Protein AF-A0A537YW57-F1 (afdb_monomer_lite)

Sequence (161 aa):
MSDSSRPQPAASKKGAVTRTSAATTSTTRGPQPESIEAIEKVALELFRERGFEETPVEDIAATAGISRRTFFRYFGSKNDVLFGNFEFLLEDFEEWLTSESDDRPMFDVIADATMRFNRVHSDGPAAHRERMELILHTPALRANAALRNAEWLAVVARYAA

Radius of gyration: 28.68 Å; chains: 1; bounding box: 68×54×90 Å

Secondary structure (DSSP, 8-state):
----------------------------PPPP--SHHHHHHHHHHHHHHH-STT--HHHHHHHHT--HHHHHHH-SSGGGGGGTTHHHHHHHHHHHHHSS---S-HHHHHHHHHHHHHH-STTHHHHHHHHHHHHHH-HHHHHHHHHHHHHHHHHHHHHH-

Structure (mmCIF, N/CA/C/O backbone):
data_AF-A0A537YW57-F1
#
_entry.id   AF-A0A537YW57-F1
#
loop_
_atom_site.group_PDB
_atom_site.id
_atom_site.type_symbol
_atom_site.label_atom_id
_atom_site.label_alt_id
_atom_site.label_comp_id
_atom_site.label_asym_id
_atom_site.label_entity_id
_atom_site.label_seq_id
_atom_site.pdbx_PDB_ins_code
_atom_site.Cartn_x
_atom_site.Cartn_y
_atom_site.Cartn_z
_atom_site.occupancy
_atom_site.B_iso_or_equiv
_atom_site.auth_seq_id
_atom_site.auth_comp_id
_atom_site.auth_asym_id
_atom_site.auth_atom_id
_atom_site.pdbx_PDB_model_num
ATOM 1 N N . MET A 1 1 ? 55.784 24.564 64.948 1.00 43.88 1 MET A N 1
ATOM 2 C CA . MET A 1 1 ? 54.723 24.363 63.943 1.00 43.88 1 MET A CA 1
ATOM 3 C C . MET A 1 1 ? 53.434 24.206 64.746 1.00 43.88 1 MET A C 1
ATOM 5 O O . MET A 1 1 ? 53.192 23.118 65.235 1.00 43.88 1 MET A O 1
ATOM 9 N N . SER A 1 2 ? 52.718 25.256 65.170 1.00 36.69 2 SER A N 1
ATOM 10 C CA . SER A 1 2 ? 52.120 26.349 64.369 1.00 36.69 2 SER A CA 1
ATOM 11 C C . SER A 1 2 ? 51.489 25.748 63.107 1.00 36.69 2 SER A C 1
ATOM 13 O O . SER A 1 2 ? 52.215 25.138 62.335 1.00 36.69 2 SER A O 1
ATOM 15 N N . ASP A 1 3 ? 50.191 25.807 62.851 1.00 33.34 3 ASP A N 1
ATOM 16 C CA . ASP A 1 3 ? 49.257 26.881 63.151 1.00 33.34 3 ASP A CA 1
ATOM 17 C C . ASP A 1 3 ? 47.813 26.350 63.120 1.00 33.34 3 ASP A C 1
ATOM 19 O O . ASP A 1 3 ? 47.494 25.341 62.491 1.00 33.34 3 ASP A O 1
ATOM 23 N N . SER A 1 4 ? 46.971 27.069 63.843 1.00 37.00 4 SER A N 1
ATOM 24 C CA . SER A 1 4 ? 45.525 26.987 63.924 1.00 37.00 4 SER A CA 1
ATOM 25 C C . SER A 1 4 ? 44.888 27.269 62.562 1.00 37.00 4 SER A C 1
ATOM 27 O O . SER A 1 4 ? 45.399 28.105 61.824 1.00 37.00 4 SER A O 1
ATOM 29 N N . SER A 1 5 ? 43.740 26.657 62.251 1.00 36.78 5 SER A N 1
ATOM 30 C CA . SER A 1 5 ? 42.648 27.339 61.530 1.00 36.78 5 SER A CA 1
ATOM 31 C C . SER A 1 5 ? 41.438 26.432 61.321 1.00 36.78 5 SER A C 1
ATOM 33 O O . SER A 1 5 ? 41.363 25.631 60.392 1.00 36.78 5 SER A O 1
ATOM 35 N N . ARG A 1 6 ? 40.424 26.657 62.154 1.00 39.66 6 ARG A N 1
ATOM 36 C CA . ARG A 1 6 ? 39.030 26.687 61.711 1.00 39.66 6 ARG A CA 1
ATOM 37 C C . ARG A 1 6 ? 38.570 28.134 61.875 1.00 39.66 6 ARG A C 1
ATOM 39 O O . ARG A 1 6 ? 38.874 28.737 62.903 1.00 39.66 6 ARG A O 1
ATOM 46 N N . PRO A 1 7 ? 37.848 28.685 60.893 1.00 33.19 7 PRO A N 1
ATOM 47 C CA . PRO A 1 7 ? 36.471 29.070 61.200 1.00 33.19 7 PRO A CA 1
ATOM 48 C C . PRO A 1 7 ? 35.483 28.831 60.036 1.00 33.19 7 PRO A C 1
ATOM 50 O O . PRO A 1 7 ? 35.793 28.995 58.863 1.00 33.19 7 PRO A O 1
ATOM 53 N N . GLN A 1 8 ? 34.254 28.457 60.396 1.00 34.94 8 GLN A N 1
ATOM 54 C CA . GLN A 1 8 ? 33.008 28.806 59.680 1.00 34.94 8 GLN A CA 1
ATOM 55 C C . GLN A 1 8 ? 32.531 30.173 60.240 1.00 34.94 8 GLN A C 1
ATOM 57 O O . GLN A 1 8 ? 33.101 30.579 61.256 1.00 34.94 8 GLN A O 1
ATOM 62 N N . PRO A 1 9 ? 31.439 30.837 59.789 1.00 42.09 9 PRO A N 1
ATOM 63 C CA . PRO A 1 9 ? 30.560 30.669 58.616 1.00 42.09 9 PRO A CA 1
ATOM 64 C C . PRO A 1 9 ? 30.237 32.024 57.912 1.00 42.09 9 PRO A C 1
ATOM 66 O O . PRO A 1 9 ? 30.639 33.081 58.385 1.00 42.09 9 PRO A O 1
ATOM 69 N N . ALA A 1 10 ? 29.420 32.038 56.846 1.00 32.34 10 ALA A N 1
ATOM 70 C CA . ALA A 1 10 ? 28.580 33.206 56.527 1.00 32.34 10 ALA A CA 1
ATOM 71 C C . ALA A 1 10 ? 27.385 32.839 55.632 1.00 32.34 10 ALA A C 1
ATOM 73 O O . ALA A 1 10 ? 27.539 32.399 54.496 1.00 32.34 10 ALA A O 1
ATOM 74 N N . ALA A 1 11 ? 26.185 33.069 56.159 1.00 36.41 11 ALA A N 1
ATOM 75 C CA . ALA A 1 11 ? 24.955 33.186 55.393 1.00 36.41 11 ALA A CA 1
ATOM 76 C C . ALA A 1 11 ? 24.883 34.570 54.724 1.00 36.41 11 ALA A C 1
ATOM 78 O O . ALA A 1 11 ? 25.310 35.566 55.310 1.00 36.41 11 ALA A O 1
ATOM 79 N N . SER A 1 12 ? 24.242 34.668 53.558 1.00 34.03 12 SER A N 1
ATOM 80 C CA . SER A 1 12 ? 23.650 35.930 53.112 1.00 34.03 12 SER A CA 1
ATOM 81 C C . SER A 1 12 ? 22.322 35.720 52.402 1.00 34.03 12 SER A C 1
ATOM 83 O O . SER A 1 12 ? 22.107 34.761 51.668 1.00 34.03 12 SER A O 1
ATOM 85 N N . LYS A 1 13 ? 21.412 36.627 52.742 1.00 31.58 13 LYS A N 1
ATOM 86 C CA . LYS A 1 13 ? 19.983 36.656 52.451 1.00 31.58 13 LYS A CA 1
ATOM 87 C C . LYS A 1 13 ? 19.680 37.620 51.291 1.00 31.58 13 LYS A C 1
ATOM 89 O O . LYS A 1 13 ? 20.411 38.583 51.101 1.00 31.58 13 LYS A O 1
ATOM 94 N N . LYS A 1 14 ? 18.451 37.460 50.772 1.00 30.73 14 LYS A N 1
ATOM 95 C CA . LYS A 1 14 ? 17.502 38.471 50.241 1.00 30.73 14 LYS A CA 1
ATOM 96 C C . LYS A 1 14 ? 17.608 38.892 48.770 1.00 30.73 14 LYS A C 1
ATOM 98 O O . LYS A 1 14 ? 18.622 39.394 48.314 1.00 30.73 14 LYS A O 1
ATOM 103 N N . GLY A 1 15 ? 16.440 38.857 48.121 1.00 29.00 15 GLY A N 1
ATOM 104 C CA . GLY A 1 15 ? 16.117 39.653 46.938 1.00 29.00 15 GLY A CA 1
ATOM 105 C C . GLY A 1 15 ? 14.857 39.156 46.231 1.00 29.00 15 GLY A C 1
ATOM 106 O O . GLY A 1 15 ? 14.954 38.395 45.280 1.00 29.00 15 GLY A O 1
ATOM 107 N N . ALA A 1 16 ? 13.677 39.546 46.716 1.00 34.84 16 ALA A N 1
ATOM 108 C CA . ALA A 1 16 ? 12.396 39.276 46.067 1.00 34.84 16 ALA A CA 1
ATOM 109 C C . ALA A 1 16 ? 12.175 40.213 44.869 1.00 34.84 16 ALA A C 1
ATOM 111 O O . ALA A 1 16 ? 12.358 41.416 45.024 1.00 34.84 16 ALA A O 1
ATOM 112 N N . VAL A 1 17 ? 11.678 39.689 43.742 1.00 34.81 17 VAL A N 1
ATOM 113 C CA . VAL A 1 17 ? 10.817 40.436 42.809 1.00 34.81 17 VAL A CA 1
ATOM 114 C C . VAL A 1 17 ? 9.756 39.489 42.252 1.00 34.81 17 VAL A C 1
ATOM 116 O O . VAL A 1 17 ? 10.046 38.544 41.524 1.00 34.81 17 VAL A O 1
ATOM 119 N N . THR A 1 18 ? 8.511 39.770 42.614 1.00 35.34 18 THR A N 1
ATOM 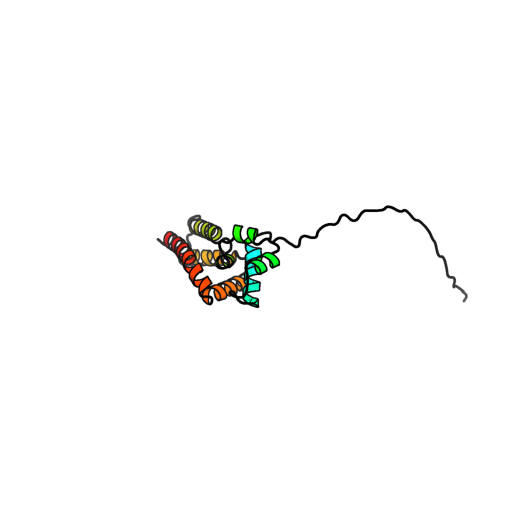120 C CA . THR A 1 18 ? 7.289 39.184 42.066 1.00 35.34 18 THR A CA 1
ATOM 121 C C . THR A 1 18 ? 7.122 39.581 40.600 1.00 35.34 18 THR A C 1
ATOM 123 O O . THR A 1 18 ? 7.199 40.765 40.279 1.00 35.34 18 THR A O 1
ATOM 126 N N . ARG A 1 19 ? 6.778 38.630 39.727 1.00 32.94 19 ARG A N 1
ATOM 127 C CA . ARG A 1 19 ? 5.850 38.889 38.618 1.00 32.94 19 ARG A CA 1
ATOM 128 C C . ARG A 1 19 ? 5.110 37.611 38.232 1.00 32.94 19 ARG A C 1
ATOM 130 O O . ARG A 1 19 ? 5.688 36.656 37.730 1.00 32.94 19 ARG A O 1
ATOM 137 N N . THR A 1 20 ? 3.813 37.649 38.510 1.00 40.44 20 THR A N 1
ATOM 138 C CA . THR A 1 20 ? 2.745 36.829 37.946 1.00 40.44 20 THR A CA 1
ATOM 139 C C . THR A 1 20 ? 2.945 36.622 36.445 1.00 40.44 20 THR A C 1
ATOM 141 O O . THR A 1 20 ? 3.029 37.599 35.704 1.00 40.44 20 THR A O 1
ATOM 144 N N . SER A 1 21 ? 2.964 35.368 35.994 1.00 35.41 21 SER A N 1
ATOM 145 C CA . SER A 1 21 ? 2.706 35.029 34.595 1.00 35.41 21 SER A CA 1
ATOM 146 C C . SER A 1 21 ? 1.599 33.987 34.554 1.00 35.41 21 SER A C 1
ATOM 148 O O . SER A 1 21 ? 1.717 32.911 35.140 1.00 35.41 21 SER A O 1
ATOM 150 N N . ALA A 1 22 ? 0.490 34.373 33.930 1.00 36.44 22 ALA A N 1
ATOM 151 C CA . ALA A 1 22 ? -0.680 33.547 33.719 1.00 36.44 22 ALA A CA 1
ATOM 152 C C . ALA A 1 22 ? -0.316 32.363 32.814 1.00 36.44 22 ALA A C 1
ATOM 154 O O . ALA A 1 22 ? 0.188 32.542 31.704 1.00 36.44 22 ALA A O 1
ATOM 155 N N . ALA A 1 23 ? -0.584 31.150 33.295 1.00 35.44 23 ALA A N 1
ATOM 156 C CA . ALA A 1 23 ? -0.497 29.945 32.493 1.00 35.44 23 ALA A CA 1
ATOM 157 C C . ALA A 1 23 ? -1.567 30.012 31.397 1.00 35.44 23 ALA A C 1
ATOM 159 O O . ALA A 1 23 ? -2.758 29.853 31.655 1.00 35.44 23 ALA A O 1
ATOM 160 N N . THR A 1 24 ? -1.129 30.280 30.169 1.00 35.16 24 THR A N 1
ATOM 161 C CA . THR A 1 24 ? -1.934 30.023 28.978 1.00 35.16 24 THR A CA 1
ATOM 162 C C . THR A 1 24 ? -2.021 28.511 28.834 1.00 35.16 24 THR A C 1
ATOM 164 O O . THR A 1 24 ? -1.004 27.838 28.669 1.00 35.16 24 THR A O 1
ATOM 167 N N . THR A 1 25 ? -3.229 27.974 28.953 1.00 35.28 25 THR A N 1
ATOM 168 C CA . THR A 1 25 ? -3.565 26.575 28.698 1.00 35.28 25 THR A CA 1
ATOM 169 C C . THR A 1 25 ? -3.229 26.246 27.244 1.00 35.28 25 THR A C 1
ATOM 171 O O . THR A 1 25 ? -4.024 26.469 26.336 1.00 35.28 25 THR A O 1
ATOM 174 N N . SER A 1 26 ? -2.020 25.737 27.011 1.00 36.94 26 SER A N 1
ATOM 175 C CA . SER A 1 26 ? -1.666 25.107 25.745 1.00 36.94 26 SER A CA 1
ATOM 176 C C . SER A 1 26 ? -2.284 23.715 25.753 1.00 36.94 26 SER A C 1
ATOM 178 O O . SER A 1 26 ? -1.805 22.811 26.435 1.00 36.94 26 SER A O 1
ATOM 180 N N . THR A 1 27 ? -3.413 23.556 25.065 1.00 42.44 27 THR A N 1
ATOM 181 C CA . THR A 1 27 ? -3.982 22.241 24.774 1.00 42.44 27 THR A CA 1
ATOM 182 C C . THR A 1 27 ? -2.986 21.499 23.890 1.00 42.44 27 THR A C 1
ATOM 184 O O . THR A 1 27 ? -2.905 21.757 22.689 1.00 42.44 27 THR A O 1
ATOM 187 N N . THR A 1 28 ? -2.199 20.604 24.487 1.00 40.59 28 THR A N 1
ATOM 188 C CA . THR A 1 28 ? -1.279 19.715 23.777 1.00 40.59 28 THR A CA 1
ATOM 189 C C . THR A 1 28 ? -2.100 18.770 22.904 1.00 40.59 28 THR A C 1
ATOM 191 O O . THR A 1 28 ? -2.562 17.720 23.339 1.00 40.59 28 THR A O 1
ATOM 194 N N . ARG A 1 29 ? -2.340 19.185 21.659 1.00 47.25 29 ARG A N 1
ATOM 195 C CA . ARG A 1 29 ? -2.769 18.296 20.584 1.00 47.25 29 ARG A CA 1
ATOM 196 C C . ARG A 1 29 ? -1.596 17.338 20.363 1.00 47.25 29 ARG A C 1
ATOM 198 O O . ARG A 1 29 ? -0.491 17.807 20.097 1.00 47.25 29 ARG A O 1
ATOM 205 N N . GLY A 1 30 ? -1.811 16.037 20.559 1.00 46.41 30 GLY A N 1
ATOM 206 C CA . GLY A 1 30 ? -0.823 15.019 20.188 1.00 46.41 30 GLY A CA 1
ATOM 207 C C . GLY A 1 30 ? -0.438 15.146 18.707 1.00 46.41 30 GLY A C 1
ATOM 208 O O . GLY A 1 30 ? -1.148 15.842 17.970 1.00 46.41 30 GLY A O 1
ATOM 209 N N . PRO A 1 31 ? 0.674 14.526 18.272 1.00 42.12 31 PRO A N 1
ATOM 210 C CA . PRO A 1 31 ? 1.140 14.639 16.895 1.00 42.12 31 PRO A CA 1
ATOM 211 C C . PRO A 1 31 ? -0.011 14.288 15.948 1.00 42.12 31 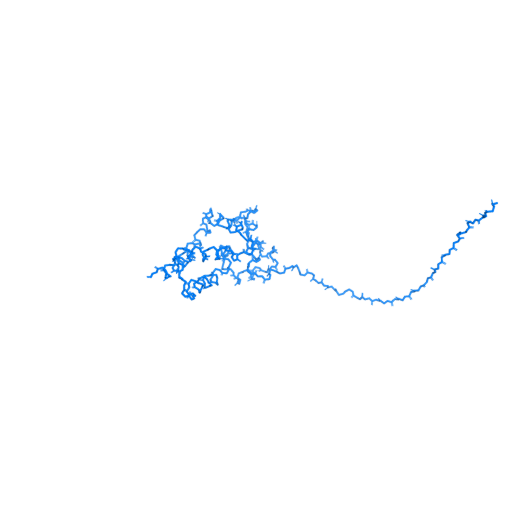PRO A C 1
ATOM 213 O O . PRO A 1 31 ? -0.594 13.212 16.062 1.00 42.12 31 PRO A O 1
ATOM 216 N N . GLN A 1 32 ? -0.386 15.216 15.064 1.00 46.53 32 GLN A N 1
ATOM 217 C CA . GLN A 1 32 ? -1.200 14.837 13.916 1.00 46.53 32 GLN A CA 1
ATOM 218 C C . GLN A 1 32 ? -0.310 13.983 13.005 1.00 46.53 32 GLN A C 1
ATOM 220 O O . GLN A 1 32 ? 0.887 14.260 12.915 1.00 46.53 32 GLN A O 1
ATOM 225 N N . PRO A 1 33 ? -0.847 12.972 12.316 1.00 50.28 33 PRO A N 1
ATOM 226 C CA . PRO A 1 33 ? -0.096 12.273 11.301 1.00 50.28 33 PRO A CA 1
ATOM 227 C C . PRO A 1 33 ? 0.045 13.277 10.158 1.00 50.28 33 PRO A C 1
ATOM 229 O O . PRO A 1 33 ? -0.939 13.677 9.530 1.00 50.28 33 PRO A O 1
ATOM 232 N N . GLU A 1 34 ? 1.262 13.768 9.955 1.00 65.31 34 GLU A N 1
ATOM 233 C CA . GLU A 1 34 ? 1.525 14.818 8.970 1.00 65.31 34 GLU A CA 1
ATOM 234 C C . GLU A 1 34 ? 1.426 14.291 7.523 1.00 65.31 34 GLU A C 1
ATOM 236 O O . GLU A 1 34 ? 1.467 15.087 6.588 1.00 65.31 34 GLU A O 1
ATOM 241 N N . SER A 1 35 ? 1.227 12.976 7.320 1.00 83.94 35 SER A N 1
ATOM 242 C CA . SER A 1 35 ? 1.191 12.350 5.995 1.00 83.94 35 SER A CA 1
ATOM 243 C C . SER A 1 35 ? 0.341 11.062 5.914 1.00 83.94 35 SER A C 1
ATOM 245 O O . SER A 1 35 ? -0.010 10.460 6.934 1.00 83.94 35 SER A O 1
ATOM 247 N N . ILE A 1 36 ? -0.011 10.641 4.689 1.00 88.31 36 ILE A N 1
ATOM 248 C CA . ILE A 1 36 ? -0.744 9.388 4.398 1.00 88.31 36 ILE A CA 1
ATOM 249 C C . ILE A 1 36 ? 0.054 8.173 4.888 1.00 88.31 36 ILE A C 1
ATOM 251 O O . ILE A 1 36 ? -0.518 7.255 5.478 1.00 88.31 36 ILE A O 1
ATOM 255 N N . GLU A 1 37 ? 1.376 8.213 4.725 1.00 85.00 37 GLU A N 1
ATOM 256 C CA . GLU A 1 37 ? 2.307 7.160 5.137 1.00 85.00 37 GLU A CA 1
ATOM 257 C C . GLU A 1 37 ? 2.270 6.942 6.656 1.00 85.00 37 GLU A C 1
ATOM 259 O O . GLU A 1 37 ? 2.307 5.808 7.126 1.00 85.00 37 GLU A O 1
ATOM 264 N N . ALA A 1 38 ? 2.127 8.012 7.446 1.00 87.81 38 ALA A N 1
ATOM 265 C CA . ALA A 1 38 ? 2.020 7.893 8.899 1.00 87.81 38 ALA A CA 1
ATOM 266 C C . ALA A 1 38 ? 0.729 7.174 9.334 1.00 87.81 38 ALA A C 1
ATOM 268 O O . ALA A 1 38 ? 0.748 6.385 10.279 1.00 87.81 38 ALA A O 1
ATOM 269 N N . ILE A 1 39 ? -0.392 7.417 8.645 1.00 92.38 39 ILE A N 1
ATOM 270 C CA . ILE A 1 39 ? -1.669 6.747 8.945 1.00 92.38 39 ILE A CA 1
ATOM 271 C C . ILE A 1 39 ? -1.595 5.267 8.567 1.00 92.38 39 ILE A C 1
ATOM 273 O O . ILE A 1 39 ? -2.058 4.405 9.313 1.00 92.38 39 ILE A O 1
ATOM 277 N N . GLU A 1 40 ? -1.002 4.974 7.417 1.00 91.25 40 GLU A N 1
ATOM 278 C CA . GLU A 1 40 ? -0.781 3.613 6.953 1.00 91.25 40 GLU A CA 1
ATOM 279 C C . GLU A 1 40 ? 0.104 2.813 7.911 1.00 91.25 40 GLU A C 1
ATOM 281 O O . GLU A 1 40 ? -0.239 1.680 8.248 1.00 91.25 40 GLU A O 1
ATOM 286 N N . LYS A 1 41 ? 1.196 3.407 8.403 1.00 89.56 41 LYS A N 1
ATOM 287 C CA . LYS A 1 41 ? 2.068 2.778 9.397 1.00 89.56 41 LYS A CA 1
ATOM 288 C C . LYS A 1 41 ? 1.305 2.394 10.662 1.00 89.56 41 LYS A C 1
ATOM 290 O O . LYS A 1 41 ? 1.382 1.250 11.104 1.00 89.56 41 LYS A O 1
ATOM 295 N N . VAL A 1 42 ? 0.507 3.320 11.196 1.00 93.50 42 VAL A N 1
ATOM 296 C CA . VAL A 1 42 ? -0.364 3.057 12.353 1.00 93.50 42 VAL A CA 1
ATOM 297 C C . VAL A 1 42 ? -1.344 1.919 12.060 1.00 93.50 42 VAL A C 1
ATOM 299 O O . VAL A 1 42 ? -1.555 1.047 12.902 1.00 93.50 42 VAL A O 1
ATOM 302 N N . ALA A 1 43 ? -1.943 1.897 10.868 1.00 94.31 43 ALA A N 1
ATOM 303 C CA . ALA A 1 43 ? -2.856 0.830 10.480 1.00 94.31 43 ALA A CA 1
ATOM 304 C C . ALA A 1 43 ? -2.147 -0.530 10.396 1.00 94.31 43 ALA A C 1
ATOM 306 O O . ALA A 1 43 ? -2.667 -1.514 10.916 1.00 94.31 43 ALA A O 1
ATOM 307 N N . LEU A 1 44 ? -0.957 -0.584 9.791 1.00 92.00 44 LEU A N 1
ATOM 308 C CA . LEU A 1 44 ? -0.148 -1.798 9.691 1.00 92.00 44 LEU A CA 1
ATOM 309 C C . LEU A 1 44 ? 0.216 -2.344 11.079 1.00 92.00 44 LEU A C 1
ATOM 311 O O . LEU A 1 44 ? 0.048 -3.538 11.326 1.00 92.00 44 LEU A O 1
ATOM 315 N N . GLU A 1 45 ? 0.644 -1.475 11.999 1.00 92.44 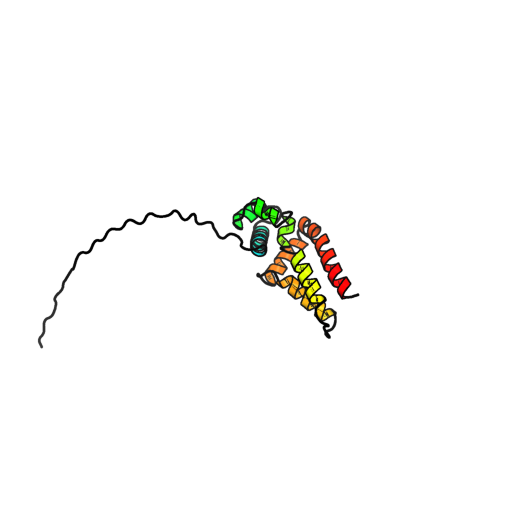45 GLU A N 1
ATOM 316 C CA . GLU A 1 45 ? 0.951 -1.841 13.387 1.00 92.44 45 GLU A CA 1
ATOM 317 C C . GLU A 1 45 ? -0.278 -2.423 14.104 1.00 92.44 45 GLU A C 1
ATOM 319 O O . GLU A 1 45 ? -0.205 -3.518 14.667 1.00 92.44 45 GLU A O 1
ATOM 324 N N . LEU A 1 46 ? -1.434 -1.756 14.017 1.00 95.50 46 LEU A N 1
ATOM 325 C CA . LEU A 1 46 ? -2.671 -2.226 14.649 1.00 95.50 46 LEU A CA 1
ATOM 326 C C . LEU A 1 46 ? -3.178 -3.542 14.047 1.00 95.50 46 LEU A C 1
ATOM 328 O O . LEU A 1 46 ? -3.571 -4.448 14.786 1.00 95.50 46 LEU A O 1
ATOM 332 N N . PHE A 1 47 ? -3.128 -3.689 12.721 1.00 94.81 47 PHE A N 1
ATOM 333 C CA . PHE A 1 47 ? -3.516 -4.935 12.060 1.00 94.81 47 PHE A CA 1
ATOM 334 C C . PHE A 1 47 ? -2.604 -6.095 12.443 1.00 94.81 47 PHE A C 1
ATOM 336 O O . PHE A 1 47 ? -3.083 -7.221 12.564 1.00 94.81 47 PHE A O 1
ATOM 343 N N . ARG A 1 48 ? -1.314 -5.838 12.671 1.00 90.00 48 ARG A N 1
ATOM 344 C CA . ARG A 1 48 ? -0.373 -6.853 13.153 1.00 90.00 48 ARG A CA 1
ATOM 345 C C . ARG A 1 48 ? -0.679 -7.278 14.587 1.00 90.00 48 ARG A C 1
ATOM 347 O O . ARG A 1 48 ? -0.586 -8.457 14.909 1.00 90.00 48 ARG A O 1
ATOM 354 N N . GLU A 1 49 ? -1.030 -6.330 15.449 1.00 93.81 49 GLU A N 1
ATOM 355 C CA . GLU A 1 49 ? -1.286 -6.600 16.867 1.00 93.81 49 GLU A CA 1
ATOM 356 C C . GLU A 1 49 ? -2.628 -7.290 17.118 1.00 93.81 49 GLU A C 1
ATOM 358 O O . GLU A 1 49 ? -2.725 -8.152 17.991 1.00 93.81 49 GLU A O 1
ATOM 363 N N . ARG A 1 50 ? -3.671 -6.895 16.381 1.00 95.44 50 ARG A N 1
ATOM 364 C CA . ARG A 1 50 ? -5.063 -7.274 16.681 1.00 95.44 50 ARG A CA 1
ATOM 365 C C . ARG A 1 50 ? -5.730 -8.072 15.567 1.00 95.44 50 ARG A C 1
ATOM 367 O O . ARG A 1 50 ? -6.752 -8.707 15.799 1.00 95.44 50 ARG A O 1
ATOM 374 N N . GLY A 1 51 ? -5.156 -8.055 14.369 1.00 93.38 51 GLY A N 1
ATOM 375 C CA . GLY A 1 51 ? -5.785 -8.555 13.154 1.00 93.38 51 GLY A CA 1
ATOM 376 C C . GLY A 1 51 ? -6.553 -7.464 12.407 1.00 93.38 51 GLY A C 1
ATOM 377 O O . GLY A 1 51 ? -7.029 -6.478 12.978 1.00 93.38 51 GLY A O 1
ATOM 378 N N . PHE A 1 52 ? -6.685 -7.656 11.094 1.00 95.19 52 PHE A N 1
ATOM 379 C CA . PHE A 1 52 ? -7.384 -6.724 10.212 1.00 95.19 52 PHE A CA 1
ATOM 380 C C . PHE A 1 52 ? -8.857 -6.539 10.601 1.00 95.19 52 PHE A C 1
ATOM 382 O O . PHE A 1 52 ? -9.332 -5.407 10.674 1.00 95.19 52 PHE A O 1
ATOM 389 N N . GLU A 1 53 ? -9.585 -7.628 10.864 1.00 95.19 53 GLU A N 1
ATOM 390 C CA . GLU A 1 53 ? -11.030 -7.573 11.126 1.00 95.19 53 GLU A CA 1
ATOM 391 C C . GLU A 1 53 ? -11.363 -6.878 12.450 1.00 95.19 53 GLU A C 1
ATOM 393 O O . GLU A 1 53 ? -12.222 -5.997 12.474 1.00 95.19 53 GLU A O 1
ATOM 398 N N . GLU A 1 54 ? -10.599 -7.174 13.501 1.00 96.81 54 GLU A N 1
ATOM 399 C CA . GLU A 1 54 ? -10.793 -6.646 14.859 1.00 96.81 54 GLU A CA 1
ATOM 400 C C . GLU A 1 54 ? -10.331 -5.190 15.034 1.00 96.81 54 GLU A C 1
ATOM 402 O O . GLU A 1 54 ? -10.486 -4.608 16.105 1.00 96.81 54 GLU A O 1
ATOM 407 N N . THR A 1 55 ? -9.753 -4.581 13.995 1.00 97.94 55 THR A N 1
ATOM 408 C CA . THR A 1 55 ? -9.282 -3.193 14.041 1.00 97.94 55 THR A CA 1
ATOM 409 C C . THR A 1 55 ? -10.300 -2.261 13.373 1.00 97.94 55 THR A C 1
ATOM 411 O O . THR A 1 55 ? -10.433 -2.275 12.141 1.00 97.94 55 THR A O 1
ATOM 414 N N . PRO A 1 56 ? -11.029 -1.427 14.136 1.00 97.44 56 PRO A N 1
ATOM 415 C CA . PRO A 1 56 ? -11.944 -0.441 13.574 1.00 97.44 56 PRO A CA 1
ATOM 416 C C . PRO A 1 56 ? -11.193 0.790 13.042 1.00 97.44 56 PRO A C 1
ATOM 418 O O . PRO A 1 56 ? -10.106 1.140 13.504 1.00 97.44 56 PRO A O 1
ATOM 421 N N . VAL A 1 57 ? -11.796 1.495 12.079 1.00 97.94 57 VAL A N 1
ATOM 422 C CA . VAL A 1 57 ? -11.227 2.735 11.508 1.00 97.94 57 VAL A CA 1
ATOM 423 C C . VAL A 1 57 ? -11.073 3.818 12.576 1.00 97.94 57 VAL A C 1
ATOM 425 O O . VAL A 1 57 ? -10.160 4.636 12.521 1.00 97.94 57 VAL A O 1
ATOM 428 N N . GLU A 1 58 ? -11.966 3.820 13.558 1.00 97.38 58 GLU A N 1
ATOM 429 C CA . GLU A 1 58 ? -11.957 4.712 14.706 1.00 97.38 58 GLU A CA 1
ATOM 430 C C . GLU A 1 58 ? -10.669 4.579 15.525 1.00 97.38 58 GLU A C 1
ATOM 432 O O . GLU A 1 58 ? -10.097 5.603 15.897 1.00 97.38 58 GLU A O 1
ATOM 437 N N . ASP A 1 59 ? -10.176 3.356 15.734 1.00 98.06 59 ASP A N 1
ATOM 438 C CA . ASP A 1 59 ? -8.940 3.095 16.481 1.00 98.06 59 ASP A CA 1
ATOM 439 C C . ASP A 1 59 ? -7.708 3.540 15.695 1.00 98.06 59 ASP A C 1
ATOM 441 O O . ASP A 1 59 ? -6.791 4.129 16.271 1.00 98.06 59 ASP A O 1
ATOM 445 N N . ILE A 1 60 ? -7.705 3.317 14.376 1.00 97.38 60 ILE A N 1
ATOM 446 C CA . ILE A 1 60 ? -6.642 3.800 13.485 1.00 97.38 60 ILE A CA 1
ATOM 447 C C . ILE A 1 60 ? -6.605 5.327 13.528 1.00 97.38 60 ILE A C 1
ATOM 449 O O . ILE A 1 60 ? -5.556 5.920 13.760 1.00 97.38 60 ILE A O 1
ATOM 453 N N . ALA A 1 61 ? -7.759 5.975 13.353 1.00 96.50 61 ALA A N 1
ATOM 454 C CA . ALA A 1 61 ? -7.866 7.427 13.359 1.00 96.50 61 ALA A CA 1
ATOM 455 C C . ALA A 1 61 ? -7.446 8.025 14.711 1.00 96.50 61 ALA A C 1
ATOM 457 O O . ALA A 1 61 ? -6.682 8.989 14.741 1.00 96.50 61 ALA A O 1
ATOM 458 N N . ALA A 1 62 ? -7.899 7.432 15.820 1.00 96.75 62 ALA A N 1
ATOM 459 C CA . ALA A 1 62 ? -7.548 7.868 17.167 1.00 96.75 62 ALA A CA 1
ATOM 460 C C . ALA A 1 62 ? -6.046 7.723 17.442 1.00 96.75 62 ALA A C 1
ATOM 462 O O . ALA A 1 62 ? -5.421 8.686 17.885 1.00 96.75 62 ALA A O 1
ATOM 463 N N . THR A 1 63 ? -5.463 6.562 17.126 1.00 96.62 63 THR A N 1
ATOM 464 C CA . THR A 1 63 ? -4.024 6.296 17.301 1.00 96.62 63 THR A CA 1
ATOM 465 C C . THR A 1 63 ? -3.179 7.213 16.424 1.00 96.62 63 THR A C 1
ATOM 467 O O . THR A 1 63 ? -2.166 7.738 16.875 1.00 96.62 63 THR A O 1
ATOM 470 N N . ALA A 1 64 ? -3.628 7.471 15.196 1.00 95.06 64 ALA A N 1
ATOM 471 C CA . ALA A 1 64 ? -2.946 8.371 14.282 1.00 95.06 64 ALA A CA 1
ATOM 472 C C . ALA A 1 64 ? -3.127 9.853 14.656 1.00 95.06 64 ALA A C 1
ATOM 474 O O . ALA A 1 64 ? -2.411 10.678 14.118 1.00 95.06 64 ALA A O 1
ATOM 475 N N . GLY A 1 65 ? -4.046 10.226 15.556 1.00 95.69 65 GLY A N 1
ATOM 476 C CA . GLY A 1 65 ? -4.269 11.627 15.944 1.00 95.69 65 GLY A CA 1
ATOM 477 C C . GLY A 1 65 ? -5.163 12.422 14.979 1.00 95.69 65 GLY A C 1
ATOM 478 O O . GLY A 1 65 ? -5.078 13.652 14.916 1.00 95.69 65 GLY A O 1
ATOM 479 N N . ILE A 1 66 ? -6.040 11.745 14.227 1.00 96.06 66 ILE A N 1
ATOM 480 C CA . ILE A 1 66 ? -6.995 12.350 13.282 1.00 96.06 66 ILE A CA 1
ATOM 481 C C . ILE A 1 66 ? -8.445 12.018 13.611 1.00 96.06 66 ILE A C 1
ATOM 483 O O . ILE A 1 66 ? -8.777 11.068 14.310 1.00 96.06 66 ILE A O 1
ATOM 487 N N . SER A 1 67 ? -9.358 12.806 13.041 1.00 95.69 67 SER A N 1
ATOM 488 C CA . SER A 1 67 ? -10.775 12.449 13.048 1.00 95.69 67 SER A CA 1
ATOM 489 C C . SER A 1 67 ? -11.068 11.323 12.053 1.00 95.69 67 SER A C 1
ATOM 491 O O . SER A 1 67 ? -10.450 11.242 10.989 1.00 95.69 67 SER A O 1
ATOM 493 N N . ARG A 1 68 ? -12.117 10.538 12.322 1.00 95.81 68 ARG A N 1
ATOM 494 C CA . ARG A 1 68 ? -12.687 9.581 11.360 1.00 95.81 68 ARG A CA 1
ATOM 495 C C . ARG A 1 68 ? -13.015 10.236 10.010 1.00 95.81 68 ARG A C 1
ATOM 497 O O . ARG A 1 68 ? -12.744 9.665 8.962 1.00 95.81 68 ARG A O 1
ATOM 504 N N . ARG A 1 69 ? -13.553 11.463 10.018 1.00 95.50 69 ARG A N 1
ATOM 505 C CA . ARG A 1 69 ? -13.817 12.236 8.789 1.00 95.50 69 ARG A CA 1
ATOM 506 C C . ARG A 1 69 ? -12.534 12.503 7.997 1.00 95.50 69 ARG A C 1
ATOM 508 O O . ARG A 1 69 ? -12.567 12.486 6.775 1.00 95.50 69 ARG A O 1
ATOM 515 N N . THR A 1 70 ? -11.423 12.774 8.680 1.00 94.81 70 THR A N 1
ATOM 516 C CA . THR A 1 70 ? -10.116 12.962 8.039 1.00 94.81 70 THR A CA 1
ATOM 517 C C . THR A 1 70 ? -9.587 11.657 7.457 1.00 94.81 70 THR A C 1
ATOM 519 O O . THR A 1 70 ? -9.102 11.686 6.335 1.00 94.81 70 THR A O 1
ATOM 522 N N . PHE A 1 71 ? -9.740 10.527 8.152 1.00 95.62 71 PHE A N 1
ATOM 523 C CA . PHE A 1 71 ? -9.380 9.217 7.602 1.00 95.62 71 PHE A CA 1
ATOM 524 C C . PHE A 1 71 ? -10.102 8.959 6.273 1.00 95.62 71 PHE A C 1
ATOM 526 O O . PHE A 1 71 ? -9.457 8.735 5.255 1.00 95.62 71 PHE A O 1
ATOM 533 N N . PHE A 1 72 ? -11.433 9.104 6.255 1.00 95.38 72 PHE A N 1
ATOM 534 C CA . PHE A 1 72 ? -12.236 8.873 5.047 1.00 95.38 72 PHE A CA 1
ATOM 535 C C . PHE A 1 72 ? -12.039 9.917 3.940 1.00 95.38 72 PHE A C 1
ATOM 537 O O . PHE A 1 72 ? -12.517 9.732 2.826 1.00 95.38 72 PHE A O 1
ATOM 544 N N . ARG A 1 73 ? -11.351 11.029 4.226 1.00 92.88 73 ARG A N 1
ATOM 545 C CA . ARG A 1 73 ? -10.917 11.969 3.187 1.00 92.88 73 ARG A CA 1
ATOM 546 C C . ARG A 1 73 ? -9.744 11.407 2.380 1.00 92.88 73 ARG A C 1
ATOM 548 O O . ARG A 1 73 ? -9.638 11.734 1.207 1.00 92.88 73 ARG A O 1
ATOM 555 N N . TYR A 1 74 ? -8.876 10.615 3.009 1.00 91.00 74 TYR A N 1
ATOM 556 C CA . TYR A 1 74 ? -7.715 10.004 2.358 1.00 91.00 74 TYR A CA 1
ATOM 557 C C . TYR A 1 74 ? -8.019 8.609 1.814 1.00 91.00 74 TYR A C 1
ATOM 559 O O . TYR A 1 74 ? -7.545 8.256 0.742 1.00 91.00 74 TYR A O 1
ATOM 567 N N . PHE A 1 75 ? -8.832 7.830 2.528 1.00 92.50 75 PHE A N 1
ATOM 568 C CA . PHE A 1 75 ? -9.080 6.426 2.212 1.00 92.50 75 PHE A CA 1
ATOM 569 C C . PHE A 1 75 ? -10.574 6.168 2.026 1.00 92.50 75 PHE A C 1
ATOM 571 O O . PHE A 1 75 ? -11.380 6.527 2.884 1.00 92.50 75 PHE A O 1
ATOM 578 N N . GLY A 1 76 ? -10.957 5.506 0.932 1.00 91.94 76 GLY A N 1
ATOM 579 C CA . GLY A 1 76 ? -12.358 5.145 0.678 1.00 91.94 76 GLY A CA 1
ATOM 580 C C . GLY A 1 76 ? -12.914 4.149 1.703 1.00 91.94 76 GLY A C 1
ATOM 581 O O . GLY A 1 76 ? -14.102 4.167 2.026 1.00 91.94 76 GLY A O 1
ATOM 582 N N . SER A 1 77 ? -12.047 3.303 2.256 1.00 94.31 77 SER A N 1
ATOM 583 C CA . SER A 1 77 ? -12.385 2.244 3.201 1.00 94.31 77 SER A CA 1
ATOM 584 C C . SER A 1 77 ? -11.184 1.841 4.067 1.00 94.31 77 SER A C 1
ATOM 586 O O . SER A 1 77 ? -10.046 2.242 3.821 1.00 94.31 77 SER A O 1
ATOM 588 N N . LYS A 1 78 ? -11.422 0.972 5.061 1.00 95.44 78 LYS A N 1
ATOM 589 C CA . LY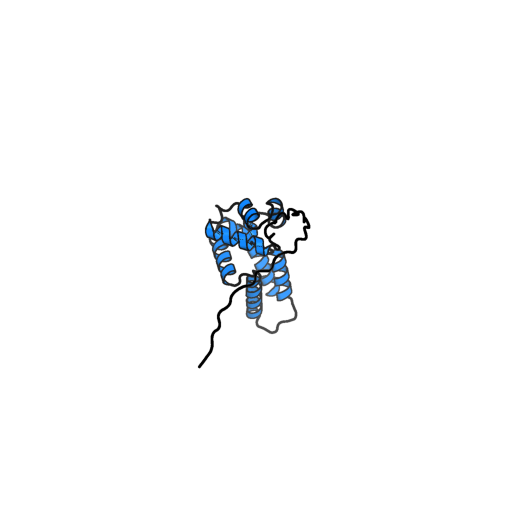S A 1 78 ? -10.350 0.311 5.829 1.00 95.44 78 LYS A CA 1
ATOM 590 C C . LYS A 1 78 ? -9.411 -0.491 4.920 1.00 95.44 78 LYS A C 1
ATOM 592 O O . LYS A 1 78 ? -8.221 -0.565 5.195 1.00 95.44 78 LYS A O 1
ATOM 597 N N . ASN A 1 79 ? -9.932 -1.067 3.835 1.00 94.25 79 ASN A N 1
ATOM 598 C CA . ASN A 1 79 ? -9.160 -1.911 2.926 1.00 94.25 79 ASN A CA 1
ATOM 599 C C . ASN A 1 79 ? -8.133 -1.099 2.129 1.00 94.25 79 ASN A C 1
ATOM 601 O O . ASN A 1 79 ? -7.169 -1.673 1.634 1.00 94.25 79 ASN A O 1
ATOM 605 N N . ASP A 1 80 ? -8.350 0.208 1.977 1.00 92.50 80 ASP A N 1
ATOM 606 C CA . ASP A 1 80 ? -7.512 1.076 1.145 1.00 92.50 80 ASP A CA 1
ATOM 607 C C . ASP A 1 80 ? -6.275 1.584 1.884 1.00 92.50 80 ASP A C 1
ATOM 609 O O . ASP A 1 80 ? -5.301 1.971 1.247 1.00 92.50 80 ASP A O 1
ATOM 613 N N . VAL A 1 81 ? -6.289 1.543 3.220 1.00 92.94 81 VAL A N 1
ATOM 614 C CA . VAL A 1 81 ? -5.257 2.180 4.047 1.00 92.94 81 VAL A CA 1
ATOM 615 C C . VAL A 1 81 ? -3.857 1.620 3.798 1.00 92.94 81 VAL A C 1
ATOM 617 O O . VAL A 1 81 ? -2.901 2.377 3.843 1.00 92.94 81 VAL A O 1
ATOM 620 N N . LEU A 1 82 ? -3.734 0.325 3.481 1.00 90.94 82 LEU A N 1
ATOM 621 C CA . LEU A 1 82 ? -2.449 -0.346 3.231 1.00 90.94 82 LEU A CA 1
ATOM 622 C C . LEU A 1 82 ? -1.860 -0.074 1.845 1.00 90.94 82 LEU A C 1
ATOM 624 O O . LEU A 1 82 ? -0.756 -0.533 1.550 1.00 90.94 82 LEU A O 1
ATOM 628 N N . PHE A 1 83 ? -2.605 0.615 0.987 1.00 87.38 83 PHE A N 1
ATOM 629 C CA . PHE A 1 83 ? -2.159 0.990 -0.349 1.00 87.38 83 PHE A CA 1
ATOM 630 C C . PHE A 1 83 ? -1.685 2.445 -0.403 1.00 87.38 83 PHE A C 1
ATOM 632 O O . PHE A 1 83 ? -1.265 2.891 -1.467 1.00 87.38 83 PHE A O 1
ATOM 639 N N . GLY A 1 84 ? -1.746 3.172 0.720 1.00 85.94 84 GLY A N 1
ATOM 640 C CA . GLY A 1 84 ? -1.222 4.526 0.844 1.00 85.94 84 GLY A CA 1
ATOM 641 C C . GLY A 1 84 ? -1.694 5.432 -0.287 1.00 85.94 84 GLY A C 1
ATOM 642 O O . GLY A 1 84 ? -2.887 5.520 -0.580 1.00 85.94 84 GLY A O 1
ATOM 643 N N . ASN A 1 85 ? -0.733 6.080 -0.943 1.00 85.12 85 ASN A N 1
ATOM 644 C CA . ASN A 1 85 ? -0.968 6.938 -2.098 1.00 85.12 85 ASN A CA 1
ATOM 645 C C . ASN A 1 85 ? -0.732 6.189 -3.425 1.00 85.12 85 ASN A C 1
ATOM 647 O O . ASN A 1 85 ? 0.030 6.648 -4.269 1.00 85.12 85 ASN A O 1
ATOM 651 N N . PHE A 1 86 ? -1.340 5.006 -3.583 1.00 87.44 86 PHE A N 1
ATOM 652 C CA . PHE A 1 86 ? -1.104 4.098 -4.716 1.00 87.44 86 PHE A CA 1
ATOM 653 C C . PHE A 1 86 ? -1.138 4.783 -6.087 1.00 87.44 86 PHE A C 1
ATOM 655 O O . PHE A 1 86 ? -0.259 4.516 -6.894 1.00 87.44 86 PHE A O 1
ATOM 662 N N . GLU A 1 87 ? -2.107 5.670 -6.328 1.00 87.75 87 GLU A N 1
ATOM 663 C CA . GLU A 1 87 ? -2.231 6.398 -7.600 1.00 87.75 87 GLU A CA 1
ATOM 664 C C . GLU A 1 87 ? -0.968 7.210 -7.901 1.00 87.75 87 GLU A C 1
ATOM 666 O O . GLU A 1 87 ? -0.348 7.044 -8.943 1.00 87.75 87 GLU A O 1
ATOM 671 N N . PHE A 1 88 ? -0.521 8.010 -6.933 1.00 87.00 88 PHE A N 1
ATOM 672 C CA . PHE A 1 88 ? 0.702 8.798 -7.059 1.00 87.00 88 PHE A CA 1
ATOM 673 C C . PHE A 1 88 ? 1.941 7.912 -7.251 1.00 87.00 88 PHE A C 1
ATOM 675 O O . PHE A 1 88 ? 2.821 8.232 -8.041 1.00 87.00 88 PHE A O 1
ATOM 682 N N . LEU A 1 89 ? 2.012 6.777 -6.544 1.00 86.31 89 LEU A N 1
ATOM 683 C CA . LEU A 1 89 ? 3.108 5.819 -6.714 1.00 86.31 89 LEU A CA 1
ATOM 684 C C . LEU A 1 89 ? 3.098 5.175 -8.104 1.00 86.31 89 LEU A C 1
ATOM 686 O O . LEU A 1 89 ? 4.155 4.837 -8.629 1.00 86.31 89 LEU A O 1
ATOM 690 N N . LEU A 1 90 ? 1.914 4.953 -8.674 1.00 91.44 90 LEU A N 1
ATOM 691 C CA . LEU A 1 90 ? 1.745 4.374 -9.999 1.00 91.44 90 LEU A CA 1
ATOM 692 C C . LEU A 1 90 ? 2.144 5.373 -11.093 1.00 91.44 90 LEU A C 1
ATOM 694 O O . LEU A 1 90 ? 2.821 4.980 -12.040 1.00 91.44 90 LEU A O 1
ATOM 698 N N . GLU A 1 91 ? 1.779 6.646 -10.930 1.00 91.00 91 GLU A N 1
ATOM 699 C CA . GLU A 1 91 ? 2.212 7.747 -11.799 1.00 91.00 91 GLU A CA 1
ATOM 700 C C . GLU A 1 91 ? 3.743 7.896 -11.788 1.00 91.00 91 GLU A C 1
ATOM 702 O O . GLU A 1 91 ? 4.361 7.863 -12.850 1.00 91.00 91 GLU A O 1
ATOM 707 N N . ASP A 1 92 ? 4.366 7.963 -10.604 1.00 88.44 92 ASP A N 1
ATOM 708 C CA . ASP A 1 92 ? 5.832 8.046 -10.450 1.00 88.44 92 ASP A CA 1
ATOM 709 C C . ASP A 1 92 ? 6.540 6.822 -11.063 1.00 88.44 92 ASP A C 1
ATOM 711 O O . ASP A 1 92 ? 7.589 6.929 -11.699 1.00 88.44 92 ASP A O 1
ATOM 715 N N . PHE A 1 93 ? 5.936 5.638 -10.934 1.00 91.19 93 PHE A N 1
ATOM 716 C CA . PHE A 1 93 ? 6.439 4.407 -11.541 1.00 91.19 93 PHE A CA 1
ATOM 717 C C . PHE A 1 93 ? 6.387 4.428 -13.074 1.00 91.19 93 PHE A C 1
ATOM 719 O O . PHE A 1 93 ? 7.349 4.006 -13.721 1.00 91.19 93 PHE A O 1
ATOM 726 N N . GLU A 1 94 ? 5.292 4.916 -13.662 1.00 93.06 94 GLU A N 1
ATOM 727 C CA . GLU A 1 94 ? 5.162 5.069 -15.115 1.00 93.06 94 GLU A CA 1
ATOM 728 C C . GLU A 1 94 ? 6.119 6.141 -15.652 1.00 93.06 94 GLU A C 1
ATOM 730 O O . GLU A 1 94 ? 6.812 5.897 -16.643 1.00 93.06 94 GLU A O 1
ATOM 735 N N . GLU A 1 95 ? 6.228 7.287 -14.975 1.00 90.56 95 GLU A N 1
ATOM 736 C CA . GLU A 1 95 ? 7.177 8.349 -15.326 1.00 90.56 95 GLU A CA 1
ATOM 737 C C . GLU A 1 95 ? 8.620 7.836 -15.282 1.00 90.56 95 GLU A C 1
ATOM 739 O O . GLU A 1 95 ? 9.396 8.071 -16.207 1.00 90.56 95 GLU A O 1
ATOM 744 N N . TRP A 1 96 ? 8.978 7.060 -14.259 1.00 87.56 96 TRP A N 1
ATOM 745 C CA . TRP A 1 96 ? 10.313 6.483 -14.150 1.00 87.56 96 TRP A CA 1
ATOM 746 C C . TRP A 1 96 ? 10.620 5.501 -15.285 1.00 87.56 96 TRP A C 1
ATOM 748 O O . TRP A 1 96 ? 11.686 5.587 -15.897 1.00 87.56 96 TRP A O 1
ATOM 758 N N . LEU A 1 97 ? 9.688 4.590 -15.593 1.00 90.38 97 LEU A N 1
ATOM 759 C CA . LEU A 1 97 ? 9.855 3.613 -16.675 1.00 90.38 97 LEU A CA 1
ATOM 760 C C . LEU A 1 97 ? 9.968 4.283 -18.047 1.00 90.38 97 LEU A C 1
ATOM 762 O O . LEU A 1 97 ? 10.659 3.772 -18.923 1.00 90.38 97 LEU A O 1
ATOM 766 N N . THR A 1 98 ? 9.287 5.411 -18.235 1.00 87.62 98 THR A N 1
ATOM 767 C CA . THR A 1 98 ? 9.240 6.146 -19.507 1.00 87.62 98 THR A CA 1
ATOM 768 C C . THR A 1 98 ? 10.206 7.331 -19.573 1.00 87.62 98 THR A C 1
ATOM 770 O O . THR A 1 98 ? 10.236 8.033 -20.587 1.00 87.62 98 THR A O 1
ATOM 773 N N . SER A 1 99 ? 11.017 7.538 -18.528 1.00 83.38 99 SER A N 1
ATOM 774 C CA . SER A 1 99 ? 12.117 8.506 -18.528 1.00 83.38 99 SER A CA 1
ATOM 775 C C . SER A 1 99 ? 13.177 8.153 -19.589 1.00 83.38 99 SER A C 1
ATOM 777 O O . SER A 1 99 ? 13.051 7.139 -20.273 1.00 83.38 99 SER A O 1
ATOM 779 N N . GLU A 1 100 ? 14.166 9.033 -19.808 1.00 71.94 100 GLU A N 1
ATOM 780 C CA . GLU A 1 100 ? 15.142 8.952 -20.915 1.00 71.94 100 GLU A CA 1
ATOM 781 C C . GLU A 1 100 ? 15.623 7.528 -21.250 1.00 71.94 100 GLU A C 1
ATOM 783 O O . GLU A 1 100 ? 15.779 6.684 -20.369 1.00 71.94 100 GLU A O 1
ATOM 788 N N . SER A 1 101 ? 15.897 7.280 -22.539 1.00 72.56 101 SER A N 1
ATOM 789 C CA . SER A 1 101 ? 16.236 5.948 -23.050 1.00 72.56 101 SER A CA 1
ATOM 790 C C . SER A 1 101 ? 17.327 5.272 -22.219 1.00 72.56 101 SER A C 1
ATOM 792 O O . SER A 1 101 ? 18.465 5.743 -22.170 1.00 72.56 101 SER A O 1
ATOM 794 N N . ASP A 1 102 ? 16.964 4.151 -21.603 1.00 78.62 102 ASP A N 1
ATOM 795 C CA . ASP A 1 102 ? 17.858 3.331 -20.801 1.00 78.62 102 ASP A CA 1
ATOM 796 C C . ASP A 1 102 ? 18.406 2.177 -21.651 1.00 78.62 102 ASP A C 1
ATOM 798 O O . ASP A 1 102 ? 17.649 1.337 -22.138 1.00 78.62 102 ASP A O 1
ATOM 802 N N . ASP A 1 103 ? 19.728 2.130 -21.831 1.00 86.25 103 ASP A N 1
ATOM 803 C CA . ASP A 1 103 ? 20.412 1.090 -22.613 1.00 86.25 103 ASP A CA 1
ATOM 804 C C . ASP A 1 103 ? 20.518 -0.260 -21.867 1.00 86.25 103 ASP A C 1
ATOM 806 O O . ASP A 1 103 ? 21.032 -1.245 -22.412 1.00 86.25 103 ASP A O 1
ATOM 810 N N . ARG A 1 104 ? 20.079 -0.336 -20.601 1.00 90.56 104 ARG A N 1
ATOM 811 C CA . ARG A 1 104 ? 20.061 -1.586 -19.828 1.00 90.56 10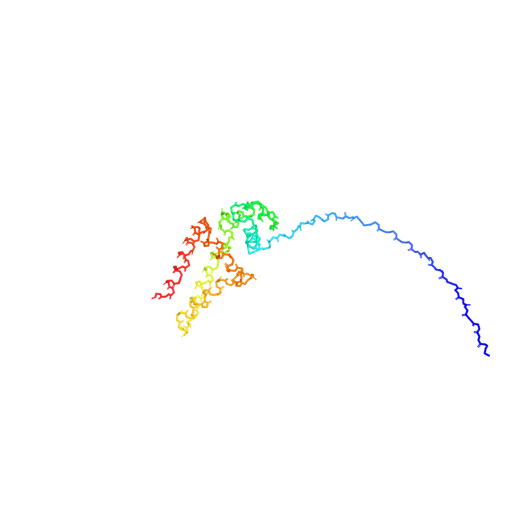4 ARG A CA 1
ATOM 812 C C . ARG A 1 104 ? 19.036 -2.584 -20.390 1.00 90.56 104 ARG A C 1
ATOM 814 O O . ARG A 1 104 ? 18.040 -2.197 -20.998 1.00 90.56 104 ARG A O 1
ATOM 821 N N . PRO A 1 105 ? 19.211 -3.896 -20.138 1.00 91.62 105 PRO A N 1
ATOM 822 C CA . PRO A 1 105 ? 18.177 -4.883 -20.429 1.00 91.62 105 PRO A CA 1
ATOM 823 C C . PRO A 1 105 ? 16.846 -4.512 -19.762 1.00 91.62 105 PRO A C 1
ATOM 825 O O . PRO A 1 105 ? 16.808 -4.226 -18.568 1.00 91.62 105 PRO A O 1
ATOM 828 N N . MET A 1 106 ? 15.742 -4.603 -20.508 1.00 90.19 106 MET A N 1
ATOM 829 C CA . MET A 1 106 ? 14.384 -4.280 -20.038 1.00 90.19 106 MET A CA 1
ATOM 830 C C . MET A 1 106 ? 14.045 -4.908 -18.675 1.00 90.19 106 MET A C 1
ATOM 832 O O . MET A 1 106 ? 13.430 -4.269 -17.825 1.00 90.19 106 MET A O 1
ATOM 836 N N . PHE A 1 107 ? 14.477 -6.152 -18.442 1.00 90.94 107 PHE A N 1
ATOM 837 C CA . PHE A 1 107 ? 14.277 -6.837 -17.164 1.00 90.94 107 PHE A CA 1
ATOM 838 C C . PHE A 1 107 ? 14.941 -6.103 -15.989 1.00 90.94 107 PHE A C 1
ATOM 840 O O . PHE A 1 107 ? 14.325 -5.974 -14.935 1.00 90.94 107 PHE A O 1
ATOM 847 N N . ASP A 1 108 ? 16.161 -5.595 -16.170 1.00 92.31 108 ASP A N 1
ATOM 848 C CA . ASP A 1 108 ? 16.902 -4.885 -15.123 1.00 92.31 108 ASP A CA 1
ATOM 849 C C . ASP A 1 108 ? 16.254 -3.533 -14.809 1.00 92.31 108 ASP A C 1
ATOM 851 O O . ASP A 1 108 ? 16.200 -3.121 -13.647 1.00 92.31 108 ASP A O 1
ATOM 855 N N . VAL A 1 109 ? 15.713 -2.869 -15.835 1.00 91.56 109 VAL A N 1
ATOM 856 C CA . VAL A 1 109 ? 14.952 -1.625 -15.686 1.00 91.56 109 VAL A CA 1
ATOM 857 C C . VAL A 1 109 ? 13.672 -1.891 -14.893 1.00 91.56 109 VAL A C 1
ATOM 859 O O . VAL A 1 109 ? 13.487 -1.306 -13.829 1.00 91.56 109 VAL A O 1
ATOM 862 N N . ILE A 1 110 ? 12.839 -2.848 -15.317 1.00 91.06 110 ILE A N 1
ATOM 863 C CA . ILE A 1 110 ? 11.598 -3.213 -14.608 1.00 91.06 110 ILE A CA 1
ATOM 864 C C . ILE A 1 110 ? 11.888 -3.670 -13.171 1.00 91.06 110 ILE A C 1
ATOM 866 O O . ILE A 1 110 ? 11.143 -3.325 -12.249 1.00 91.06 110 ILE A O 1
ATOM 870 N N . ALA A 1 111 ? 12.963 -4.430 -12.947 1.00 89.75 111 ALA A N 1
ATOM 871 C CA . ALA A 1 111 ? 13.349 -4.882 -11.614 1.00 89.75 111 ALA A CA 1
ATOM 872 C C . ALA A 1 111 ? 13.713 -3.705 -10.692 1.00 89.75 111 ALA A C 1
ATOM 874 O O . ALA A 1 111 ? 13.231 -3.658 -9.557 1.00 89.75 111 ALA A O 1
ATOM 875 N N . ASP A 1 112 ? 14.513 -2.739 -11.161 1.00 89.00 112 ASP A N 1
ATOM 876 C CA . ASP A 1 112 ? 14.844 -1.539 -10.378 1.00 89.00 112 ASP A CA 1
ATOM 877 C C . ASP A 1 112 ? 13.601 -0.676 -10.116 1.00 89.00 112 ASP A C 1
ATOM 879 O O . ASP A 1 112 ? 13.360 -0.291 -8.969 1.00 89.00 112 ASP A O 1
ATOM 883 N N . ALA A 1 113 ? 12.754 -0.483 -11.132 1.00 89.00 113 ALA A N 1
ATOM 884 C CA . ALA A 1 113 ? 11.458 0.193 -11.019 1.00 89.00 113 ALA A CA 1
ATOM 885 C C . ALA A 1 113 ? 10.615 -0.405 -9.891 1.00 89.00 113 ALA A C 1
ATOM 887 O O . ALA A 1 113 ? 10.131 0.283 -8.993 1.00 89.00 113 ALA A O 1
ATOM 888 N N . THR A 1 114 ? 10.473 -1.730 -9.923 1.00 87.06 114 THR A N 1
ATOM 889 C CA . THR A 1 114 ? 9.641 -2.486 -8.989 1.00 87.06 114 THR A CA 1
ATOM 890 C C . THR A 1 114 ? 10.205 -2.393 -7.577 1.00 87.06 114 THR A C 1
ATOM 892 O O . THR A 1 114 ? 9.462 -2.225 -6.610 1.00 87.06 114 THR A O 1
ATOM 895 N N . MET A 1 115 ? 11.529 -2.472 -7.419 1.00 84.00 115 MET A N 1
ATOM 896 C CA . MET A 1 115 ? 12.159 -2.290 -6.114 1.00 84.00 115 MET A CA 1
ATOM 897 C C . MET A 1 115 ? 11.950 -0.876 -5.570 1.00 84.00 115 MET A C 1
ATOM 899 O O . MET A 1 115 ? 11.725 -0.734 -4.370 1.00 84.00 115 MET A O 1
ATOM 903 N N . ARG A 1 116 ? 12.011 0.157 -6.416 1.00 81.88 116 ARG A N 1
ATOM 904 C CA . ARG A 1 116 ? 11.763 1.550 -6.016 1.00 81.88 116 ARG A CA 1
ATOM 905 C C . ARG A 1 116 ? 10.317 1.767 -5.600 1.00 81.88 116 ARG A C 1
ATOM 907 O O . ARG A 1 116 ? 10.106 2.214 -4.477 1.00 81.88 116 ARG A O 1
ATOM 914 N N . PHE A 1 117 ? 9.358 1.340 -6.424 1.00 83.00 117 PHE A N 1
ATOM 915 C CA . PHE A 1 117 ? 7.923 1.387 -6.121 1.00 83.00 117 PHE A CA 1
ATOM 916 C C . PHE A 1 117 ? 7.614 0.781 -4.742 1.00 83.00 117 PHE A C 1
ATOM 918 O O . PHE A 1 117 ? 6.904 1.359 -3.924 1.00 83.00 117 PHE A O 1
ATOM 925 N N . ASN A 1 118 ? 8.247 -0.352 -4.423 1.00 79.81 118 ASN A N 1
ATOM 926 C CA . ASN A 1 118 ? 8.049 -1.039 -3.147 1.00 79.81 118 ASN A CA 1
ATOM 927 C C . ASN A 1 118 ? 8.832 -0.435 -1.962 1.00 79.81 118 ASN A C 1
ATOM 929 O O . ASN A 1 118 ? 8.536 -0.763 -0.811 1.00 79.81 118 ASN A O 1
ATOM 933 N N . ARG A 1 119 ? 9.810 0.449 -2.210 1.00 71.81 119 ARG A N 1
ATOM 934 C CA . ARG A 1 119 ? 10.627 1.134 -1.187 1.00 71.81 119 ARG A CA 1
ATOM 935 C C . ARG A 1 119 ? 10.058 2.475 -0.726 1.00 71.81 119 ARG A C 1
ATOM 937 O O . ARG A 1 119 ? 10.572 3.001 0.255 1.00 71.81 119 ARG A O 1
ATOM 944 N N . VAL A 1 120 ? 9.038 3.024 -1.391 1.00 58.66 120 VAL A N 1
ATOM 945 C CA . VAL A 1 120 ? 8.513 4.371 -1.071 1.00 58.66 120 VAL A CA 1
ATOM 946 C C . VAL A 1 120 ? 7.899 4.453 0.333 1.00 58.66 120 VAL A C 1
ATOM 948 O O . VAL A 1 120 ? 7.846 5.518 0.943 1.00 58.66 120 VAL A O 1
ATOM 951 N N . HIS A 1 121 ? 7.544 3.314 0.919 1.00 61.25 121 HIS A N 1
ATOM 952 C CA . HIS A 1 121 ? 7.177 3.234 2.325 1.00 61.25 121 HIS A CA 1
ATOM 953 C C . HIS A 1 121 ? 8.440 3.389 3.181 1.00 61.25 121 HIS A C 1
ATOM 955 O O . HIS A 1 121 ? 9.324 2.529 3.178 1.00 61.25 121 HIS A O 1
ATOM 961 N N . SER A 1 122 ? 8.515 4.492 3.922 1.00 53.47 122 SER A N 1
ATOM 962 C CA . SER A 1 122 ? 9.672 4.963 4.701 1.00 53.47 122 SER A CA 1
ATOM 963 C C . SER A 1 122 ? 10.217 3.978 5.751 1.00 53.47 122 SER A C 1
ATOM 965 O O . SER A 1 122 ? 11.293 4.202 6.304 1.00 53.47 122 SER A O 1
ATOM 967 N N . ASP A 1 123 ? 9.533 2.859 5.980 1.00 63.19 123 ASP A N 1
ATOM 968 C CA . ASP A 1 123 ? 9.903 1.802 6.923 1.00 63.19 123 ASP A CA 1
ATOM 969 C C . ASP A 1 123 ? 10.739 0.654 6.295 1.00 63.19 123 ASP A C 1
ATOM 971 O O . ASP A 1 123 ? 11.147 -0.286 6.984 1.00 63.19 123 ASP A O 1
ATOM 975 N N . GLY A 1 124 ? 11.037 0.716 4.991 1.00 68.81 124 GLY A N 1
ATOM 976 C CA . GLY A 1 124 ? 11.990 -0.177 4.320 1.00 68.81 124 GLY A CA 1
ATOM 977 C C . GLY A 1 124 ? 11.479 -1.598 3.994 1.00 68.81 124 GLY A C 1
ATOM 978 O O . GLY A 1 124 ? 10.286 -1.895 4.087 1.00 68.81 124 GLY A O 1
ATOM 979 N N . PRO A 1 125 ? 12.375 -2.526 3.583 1.00 72.31 125 PRO A N 1
ATOM 980 C CA . PRO A 1 125 ? 11.987 -3.832 3.024 1.00 72.31 125 PRO A CA 1
ATOM 981 C C . PRO A 1 125 ? 11.220 -4.759 3.979 1.00 72.31 125 PRO A C 1
ATOM 983 O O . PRO A 1 125 ? 10.509 -5.656 3.527 1.00 72.31 125 PRO A O 1
ATOM 986 N N . ALA A 1 126 ? 11.386 -4.589 5.294 1.00 79.25 126 ALA A N 1
ATOM 987 C CA . ALA A 1 126 ? 10.667 -5.377 6.293 1.00 79.25 126 ALA A CA 1
ATOM 988 C C . ALA A 1 126 ? 9.181 -5.000 6.333 1.00 79.25 126 ALA A C 1
ATOM 990 O O . ALA A 1 126 ? 8.335 -5.880 6.203 1.00 79.25 126 ALA A O 1
ATOM 991 N N . ALA A 1 127 ? 8.871 -3.703 6.387 1.00 77.88 127 ALA A N 1
ATOM 992 C CA . ALA A 1 127 ? 7.495 -3.217 6.386 1.00 77.88 127 ALA A CA 1
ATOM 993 C C . ALA A 1 127 ? 6.755 -3.548 5.083 1.00 77.88 127 ALA A C 1
ATOM 995 O O . ALA A 1 127 ? 5.575 -3.897 5.108 1.00 77.88 127 ALA A O 1
ATOM 996 N N . HIS A 1 128 ? 7.449 -3.508 3.938 1.00 82.88 128 HIS A N 1
ATOM 997 C CA . HIS A 1 128 ? 6.870 -3.987 2.682 1.00 82.88 128 HIS A CA 1
ATOM 998 C C . HIS A 1 128 ? 6.496 -5.475 2.765 1.00 82.88 128 HIS A C 1
ATOM 1000 O O . HIS A 1 128 ? 5.382 -5.846 2.400 1.00 82.88 128 HIS A O 1
ATOM 1006 N N . ARG A 1 129 ? 7.387 -6.328 3.292 1.00 84.88 129 ARG A N 1
ATOM 1007 C CA . ARG A 1 129 ? 7.099 -7.759 3.471 1.00 84.88 129 ARG A CA 1
ATOM 1008 C C . ARG A 1 129 ? 5.889 -7.985 4.374 1.00 84.88 129 ARG A C 1
ATOM 1010 O O . ARG A 1 129 ? 5.013 -8.747 3.992 1.00 84.88 129 ARG A O 1
ATOM 1017 N N . GLU A 1 130 ? 5.834 -7.319 5.524 1.00 86.31 130 GLU A N 1
ATOM 1018 C CA . GLU A 1 130 ? 4.725 -7.448 6.481 1.00 86.31 130 GLU A CA 1
ATOM 1019 C C . GLU A 1 130 ? 3.386 -7.041 5.855 1.00 86.31 130 GLU A C 1
ATOM 1021 O O . GLU A 1 130 ? 2.390 -7.758 5.953 1.00 86.31 130 GLU A O 1
ATOM 1026 N N . ARG A 1 131 ? 3.369 -5.923 5.127 1.00 88.94 131 ARG A N 1
ATOM 1027 C CA . ARG A 1 131 ? 2.190 -5.478 4.381 1.00 88.94 131 ARG A CA 1
ATOM 1028 C C . ARG A 1 131 ? 1.761 -6.497 3.330 1.00 88.94 131 ARG A C 1
ATOM 1030 O O . ARG A 1 131 ? 0.576 -6.810 3.243 1.00 88.94 131 ARG A O 1
ATOM 1037 N N . MET A 1 132 ? 2.702 -7.011 2.536 1.00 89.50 132 MET A N 1
ATOM 1038 C CA . MET A 1 132 ? 2.396 -8.013 1.515 1.00 89.50 132 MET A CA 1
ATOM 1039 C C . MET A 1 132 ? 1.891 -9.311 2.140 1.00 89.50 132 MET A C 1
ATOM 1041 O O . MET A 1 132 ? 0.939 -9.895 1.633 1.00 89.50 132 MET A O 1
ATOM 1045 N N . GLU A 1 133 ? 2.462 -9.737 3.265 1.00 90.75 133 GLU A N 1
ATOM 1046 C CA . GLU A 1 133 ? 1.979 -10.891 4.019 1.00 90.75 133 GLU A CA 1
ATOM 1047 C C . GLU A 1 133 ? 0.521 -10.695 4.449 1.00 90.75 133 GLU A C 1
ATOM 1049 O O . GLU A 1 133 ? -0.315 -11.564 4.190 1.00 90.75 133 GLU A O 1
ATOM 1054 N N . LEU A 1 134 ? 0.187 -9.529 5.003 1.00 92.06 134 LEU A N 1
ATOM 1055 C CA . LEU A 1 134 ? -1.174 -9.206 5.419 1.00 92.06 134 LEU A CA 1
ATOM 1056 C C . LEU A 1 134 ? -2.153 -9.154 4.234 1.00 92.06 134 LEU A C 1
ATOM 1058 O O . LEU A 1 134 ? -3.236 -9.741 4.308 1.00 92.06 134 LEU A O 1
ATOM 1062 N N . ILE A 1 135 ? -1.777 -8.499 3.129 1.00 91.75 135 ILE A N 1
ATOM 1063 C CA . ILE A 1 135 ? -2.609 -8.390 1.919 1.00 91.75 135 ILE A CA 1
ATOM 1064 C C . ILE A 1 135 ? -2.870 -9.768 1.303 1.00 91.75 135 ILE A C 1
ATOM 1066 O O . ILE A 1 135 ? -4.003 -10.068 0.928 1.00 91.75 135 ILE A O 1
ATOM 1070 N N . LEU A 1 136 ? -1.844 -10.614 1.200 1.00 90.81 136 LEU A N 1
ATOM 1071 C CA . LEU A 1 136 ? -1.948 -11.910 0.526 1.00 90.81 136 LEU A CA 1
ATOM 1072 C C . LEU A 1 136 ? -2.726 -12.949 1.345 1.00 90.81 136 LEU A C 1
ATOM 1074 O O . LEU A 1 136 ? -3.398 -13.797 0.751 1.00 90.81 136 LEU A O 1
ATOM 1078 N N . HIS A 1 137 ? -2.681 -12.871 2.680 1.00 93.06 137 HIS A N 1
ATOM 1079 C CA . HIS A 1 137 ? -3.361 -13.820 3.571 1.00 93.06 137 HIS A CA 1
ATOM 1080 C C . HIS A 1 137 ? -4.733 -13.348 4.072 1.00 93.06 137 HIS A C 1
ATOM 1082 O O . HIS A 1 137 ? -5.475 -14.148 4.639 1.00 93.06 137 HIS A O 1
ATOM 1088 N N . THR A 1 138 ? -5.117 -12.093 3.825 1.00 94.44 138 THR A N 1
ATOM 1089 C CA . THR A 1 138 ? -6.438 -11.564 4.201 1.00 94.44 138 THR A CA 1
ATOM 1090 C C . THR A 1 138 ? -7.350 -11.485 2.972 1.00 94.44 138 THR A C 1
ATOM 1092 O O . THR A 1 138 ? -7.106 -10.657 2.091 1.00 94.44 138 THR A O 1
ATOM 1095 N N . PRO A 1 139 ? -8.437 -12.281 2.881 1.00 93.00 139 PRO A N 1
ATOM 1096 C CA . PRO A 1 139 ? -9.282 -12.330 1.684 1.00 93.00 139 PRO A CA 1
ATOM 1097 C C . PRO A 1 139 ? -9.840 -10.972 1.238 1.00 93.00 139 PRO A C 1
ATOM 1099 O O . PRO A 1 139 ? -9.831 -10.678 0.042 1.00 93.00 139 PRO A O 1
ATOM 1102 N N . ALA A 1 140 ? -10.280 -10.135 2.185 1.00 90.31 140 ALA A N 1
ATOM 1103 C CA . ALA A 1 140 ? -10.814 -8.803 1.898 1.00 90.31 140 ALA A CA 1
ATOM 1104 C C . ALA A 1 140 ? -9.758 -7.868 1.279 1.00 90.31 140 ALA A C 1
ATOM 1106 O O . ALA A 1 140 ? -10.043 -7.159 0.313 1.00 90.31 140 ALA A O 1
ATOM 1107 N N . LEU A 1 141 ? -8.523 -7.912 1.788 1.00 92.19 141 LEU A N 1
ATOM 1108 C CA . LEU A 1 141 ? -7.412 -7.118 1.262 1.00 92.19 141 LEU A CA 1
ATOM 1109 C C . LEU A 1 141 ? -6.937 -7.636 -0.094 1.00 92.19 141 LEU A C 1
ATOM 1111 O O . LEU A 1 141 ? -6.702 -6.838 -0.996 1.00 92.19 141 LEU A O 1
ATOM 1115 N N . ARG A 1 142 ? -6.867 -8.958 -0.279 1.00 93.31 142 ARG A N 1
ATOM 1116 C CA . ARG A 1 142 ? -6.510 -9.569 -1.565 1.00 93.31 142 ARG A CA 1
ATOM 1117 C C . ARG A 1 142 ? -7.503 -9.210 -2.669 1.00 93.31 142 ARG A C 1
ATOM 1119 O O . ARG A 1 142 ? -7.094 -8.931 -3.791 1.00 93.31 142 ARG A O 1
ATOM 1126 N N . ALA A 1 143 ? -8.800 -9.204 -2.355 1.00 90.19 143 ALA A N 1
ATOM 1127 C CA . ALA A 1 143 ? -9.829 -8.766 -3.293 1.00 90.19 143 ALA A CA 1
ATOM 1128 C C . ALA A 1 143 ? -9.648 -7.285 -3.669 1.00 90.19 143 ALA A C 1
ATOM 1130 O O . ALA A 1 143 ? -9.695 -6.950 -4.850 1.00 90.19 143 ALA A O 1
ATOM 1131 N N . ASN A 1 144 ? -9.361 -6.420 -2.689 1.00 89.12 144 ASN A N 1
ATOM 1132 C CA . ASN A 1 144 ? -9.083 -5.000 -2.934 1.00 89.12 144 ASN A CA 1
ATOM 1133 C C . ASN A 1 144 ? -7.794 -4.775 -3.751 1.00 89.12 144 ASN A C 1
ATOM 1135 O O . ASN A 1 144 ? -7.718 -3.863 -4.575 1.00 89.12 144 ASN A O 1
ATOM 1139 N N . ALA A 1 145 ? -6.783 -5.622 -3.545 1.00 89.12 145 ALA A N 1
ATOM 1140 C CA . ALA A 1 145 ? -5.511 -5.565 -4.258 1.00 89.12 145 ALA A CA 1
ATOM 1141 C C . ALA A 1 145 ? -5.640 -5.935 -5.741 1.00 89.12 145 ALA A C 1
ATOM 1143 O O . ALA A 1 145 ? -4.826 -5.490 -6.541 1.00 89.12 145 ALA A O 1
ATOM 1144 N N . ALA A 1 146 ? -6.636 -6.742 -6.124 1.00 89.50 146 ALA A N 1
ATOM 1145 C CA . ALA A 1 146 ? -6.754 -7.251 -7.490 1.00 89.50 146 ALA A CA 1
ATOM 1146 C C . ALA A 1 146 ? -6.906 -6.133 -8.536 1.00 89.50 146 ALA A C 1
ATOM 1148 O O . ALA A 1 146 ? -6.317 -6.228 -9.610 1.00 89.50 146 ALA A O 1
ATOM 1149 N N . LEU A 1 147 ? -7.647 -5.069 -8.205 1.00 86.31 147 LEU A N 1
ATOM 1150 C CA . LEU A 1 147 ? -7.831 -3.906 -9.082 1.00 86.31 147 LEU A CA 1
ATOM 1151 C C . LEU A 1 147 ? -6.514 -3.146 -9.278 1.00 86.31 147 LEU A C 1
ATOM 1153 O O . LEU A 1 147 ? -6.054 -2.978 -10.402 1.00 86.31 147 LEU A O 1
ATOM 1157 N N . ARG A 1 148 ? -5.847 -2.814 -8.172 1.00 90.12 148 ARG A N 1
ATOM 1158 C CA . ARG A 1 148 ? -4.553 -2.116 -8.165 1.00 90.12 148 ARG A CA 1
ATOM 1159 C C . ARG A 1 148 ? -3.455 -2.920 -8.856 1.00 90.12 148 ARG A C 1
ATOM 1161 O O . ARG A 1 148 ? -2.637 -2.384 -9.590 1.00 90.12 148 ARG A O 1
ATOM 1168 N N . ASN A 1 149 ? -3.455 -4.239 -8.673 1.00 91.06 149 ASN A N 1
ATOM 1169 C CA . ASN A 1 149 ? -2.513 -5.120 -9.352 1.00 91.06 149 ASN A CA 1
ATOM 1170 C C . ASN A 1 149 ? -2.723 -5.114 -10.875 1.00 91.06 149 ASN A C 1
ATOM 1172 O O . ASN A 1 149 ? -1.752 -5.175 -11.622 1.00 91.06 149 ASN A O 1
ATOM 1176 N N . ALA A 1 150 ? -3.971 -5.029 -11.345 1.00 93.69 150 ALA A N 1
ATOM 1177 C CA . ALA A 1 150 ? -4.254 -4.920 -12.773 1.00 93.69 150 ALA A CA 1
ATOM 1178 C C . ALA A 1 150 ? -3.752 -3.587 -13.355 1.00 93.69 150 ALA A C 1
ATOM 1180 O O . ALA A 1 150 ? -3.155 -3.586 -14.429 1.00 93.69 150 ALA A O 1
ATOM 1181 N N . GLU A 1 151 ? -3.937 -2.480 -12.633 1.00 93.81 151 GLU A N 1
ATOM 1182 C CA . GLU A 1 151 ? -3.420 -1.155 -13.009 1.00 93.81 151 GLU A CA 1
ATOM 1183 C C . GLU A 1 151 ? -1.885 -1.147 -13.070 1.00 93.81 151 GLU A C 1
ATOM 1185 O O . GLU A 1 151 ? -1.304 -0.730 -14.073 1.00 93.81 151 GLU A O 1
ATOM 1190 N N . TRP A 1 152 ? -1.229 -1.717 -12.056 1.00 94.38 152 TRP A N 1
ATOM 1191 C CA . TRP A 1 152 ? 0.227 -1.861 -12.015 1.00 94.38 152 TRP A CA 1
ATOM 1192 C C . TRP A 1 152 ? 0.770 -2.712 -13.172 1.00 94.38 152 TRP A C 1
ATOM 1194 O O . TRP A 1 152 ? 1.694 -2.302 -13.877 1.00 94.38 152 TRP A O 1
ATOM 1204 N N . LEU A 1 153 ? 0.157 -3.873 -13.434 1.00 94.69 153 LEU A N 1
ATOM 1205 C CA . LEU A 1 153 ? 0.534 -4.732 -14.562 1.00 94.69 153 LEU A CA 1
ATOM 1206 C C . LEU A 1 153 ? 0.330 -4.039 -15.912 1.00 94.69 153 LEU A C 1
ATOM 1208 O O . LEU A 1 153 ? 1.104 -4.280 -16.837 1.00 94.69 153 LEU A O 1
ATOM 1212 N N . ALA A 1 154 ? -0.682 -3.178 -16.039 1.00 95.44 154 ALA A N 1
ATOM 1213 C CA . ALA A 1 154 ? -0.926 -2.433 -17.266 1.00 95.44 154 ALA A CA 1
ATOM 1214 C C . ALA A 1 154 ? 0.195 -1.426 -17.567 1.00 95.44 154 ALA A C 1
ATOM 1216 O O . ALA A 1 154 ? 0.541 -1.269 -18.736 1.00 95.44 154 ALA A O 1
ATOM 1217 N N . VAL A 1 155 ? 0.783 -0.782 -16.551 1.00 95.06 155 VAL A N 1
ATOM 1218 C CA . VAL A 1 155 ? 1.959 0.092 -16.733 1.00 95.06 155 VAL A CA 1
ATOM 1219 C C . VAL A 1 155 ? 3.150 -0.716 -17.249 1.00 95.06 155 VAL A C 1
ATOM 1221 O O . VAL A 1 155 ? 3.731 -0.375 -18.278 1.00 95.06 155 VAL A O 1
ATOM 1224 N N . VAL A 1 156 ? 3.468 -1.839 -16.596 1.00 94.19 156 VAL A N 1
ATOM 1225 C CA . VAL A 1 156 ? 4.581 -2.709 -17.019 1.00 94.19 156 VAL A CA 1
ATOM 1226 C C . VAL A 1 156 ? 4.368 -3.231 -18.440 1.00 94.19 156 VAL A C 1
ATOM 1228 O O . VAL A 1 156 ? 5.300 -3.245 -19.241 1.00 94.19 156 VAL A O 1
ATOM 1231 N N . ALA A 1 157 ? 3.140 -3.630 -18.778 1.00 94.00 157 ALA A N 1
ATOM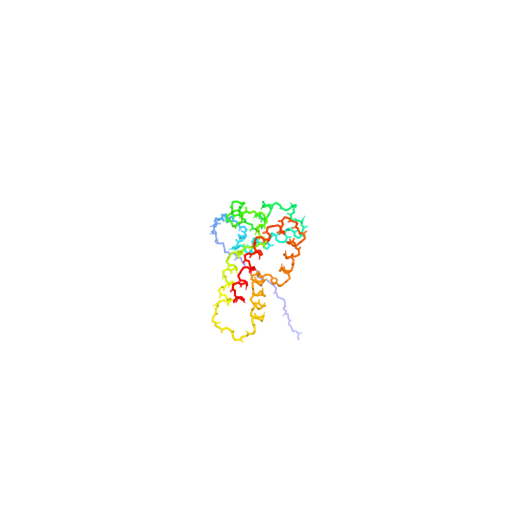 1232 C CA . ALA A 1 157 ? 2.804 -4.112 -20.112 1.00 94.00 157 ALA A CA 1
ATOM 1233 C C . ALA A 1 157 ? 2.945 -3.024 -21.188 1.00 94.00 157 ALA A C 1
ATOM 1235 O O . ALA A 1 157 ? 3.411 -3.335 -22.278 1.00 94.00 157 ALA A O 1
ATOM 1236 N N . ARG A 1 158 ? 2.577 -1.765 -20.895 1.00 93.62 158 ARG A N 1
ATOM 1237 C CA . ARG A 1 158 ? 2.784 -0.634 -21.819 1.00 93.62 158 ARG A CA 1
ATOM 1238 C C . ARG A 1 158 ? 4.263 -0.360 -22.069 1.00 93.62 158 ARG A C 1
ATOM 1240 O O . ARG A 1 158 ? 4.625 -0.064 -23.197 1.00 93.62 158 ARG A O 1
ATOM 1247 N N . TYR A 1 159 ? 5.093 -0.467 -21.035 1.00 91.25 159 TYR A N 1
ATOM 1248 C CA . TYR A 1 159 ? 6.537 -0.277 -21.157 1.00 91.25 159 TYR A CA 1
ATOM 1249 C C . TYR A 1 159 ? 7.224 -1.408 -21.943 1.00 91.25 159 TYR A C 1
ATOM 1251 O O . TYR A 1 159 ? 8.164 -1.162 -22.692 1.00 91.25 159 TYR A O 1
ATOM 1259 N N . ALA A 1 160 ? 6.768 -2.651 -21.771 1.00 89.62 160 ALA A N 1
ATOM 1260 C CA . ALA A 1 160 ? 7.386 -3.826 -22.386 1.00 89.62 160 ALA A CA 1
ATOM 1261 C C . ALA A 1 160 ? 6.936 -4.114 -23.835 1.00 89.62 160 ALA A C 1
ATOM 1263 O O . ALA A 1 160 ? 7.469 -5.043 -24.448 1.00 89.62 160 ALA A O 1
ATOM 1264 N N . ALA A 1 161 ? 5.934 -3.388 -24.342 1.00 86.31 161 ALA A N 1
ATOM 1265 C CA . ALA A 1 161 ? 5.353 -3.562 -25.677 1.00 86.31 161 ALA A CA 1
ATOM 1266 C C . ALA A 1 161 ? 6.156 -2.830 -26.761 1.00 86.31 161 ALA A C 1
ATOM 1268 O O . ALA A 1 161 ? 6.320 -3.431 -27.849 1.00 86.31 161 ALA A O 1
#

pLDDT: mean 78.54, std 22.15, range [29.0, 98.06]

Foldseek 3Di:
DDDDDDDDDDDDDDDDDDDDDDDDPPPPQDDAQPFLLLLLVLLLVCCVVQNLVRDDCCNSQVVNSHDSVVVCVQAVDSLCSNCRPLVVLLVVLLCQLPPDDDPDDLVVSVVVSVLVSLQPNPVGDVSSVSSVVNLVPPPSNVVVVVVSVVSNVVSSVVSVD